Protein AF-A0A378ZYY9-F1 (afdb_monomer)

Nearest PDB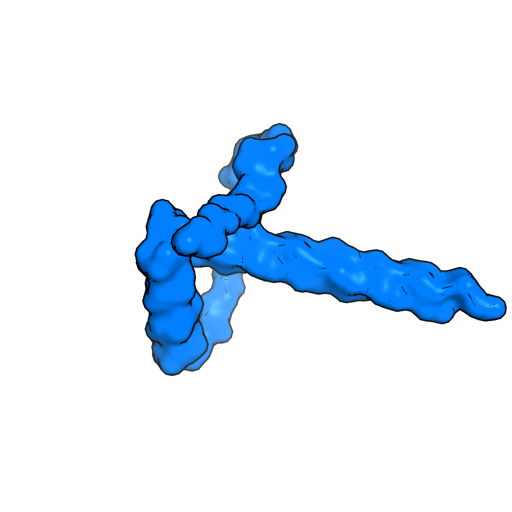 structures (foldseek):
  2ba3-assembly1_B  TM=7.639E-01  e=2.563E-01  Plasmid R64

InterPro domains:
  IPR010985 Ribbon-helix-helix [SSF47598] (16-66)
  IPR014795 Antitoxin TacA 1-like [PF08681] (18-66)

Radius of gyration: 14.32 Å; Cα contacts (8 Å, |Δi|>4): 26; chains: 1; bounding box: 39×32×34 Å

Solvent-accessible surface area (backbone atoms only — not comparable to full-atom values): 4288 Å² total; per-residue (Å²): 130,86,77,65,78,66,69,59,77,79,55,89,72,80,91,78,82,85,88,87,82,92,71,57,72,69,58,51,52,52,50,46,50,53,12,57,78,48,75,44,54,54,68,59,43,49,51,32,53,51,48,53,53,48,53,54,50,52,52,53,54,57,57,68,72,70,120

Organism: NCBI:txid121719

Sequence (67 aa):
MPAFYDTTKDIDGRASERMSFRAKPHVKQAIHRAAALSGVDISVFTMSAAYQSALATIAAHECVILI

Mean predicted aligned error: 7.85 Å

Foldseek 3Di:
DPADDQPCVPDDDDPPDDDDDDDDPVVVVVLCVVCVVNVHDSVSSVVSVVVVVVVVVVVVVVVVVVD

pLDDT: mean 80.51, std 14.29, range [44.12, 95.5]

Structure (mmCIF, N/CA/C/O backbone):
data_AF-A0A378ZYY9-F1
#
_entry.id   AF-A0A378ZYY9-F1
#
loop_
_atom_site.group_PDB
_atom_site.id
_atom_site.type_symbol
_atom_site.label_atom_id
_atom_site.label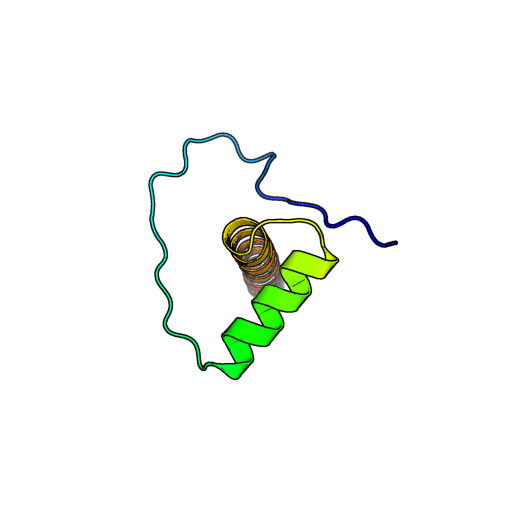_alt_id
_atom_site.label_comp_id
_atom_site.label_asym_id
_atom_site.label_entity_id
_atom_site.label_seq_id
_atom_site.pdbx_PDB_ins_code
_atom_site.Cartn_x
_atom_site.Cartn_y
_atom_site.Cartn_z
_atom_site.occupancy
_atom_site.B_iso_or_equiv
_atom_site.auth_seq_id
_atom_site.auth_comp_id
_atom_site.auth_asym_id
_atom_site.auth_atom_id
_atom_site.pdbx_PDB_model_num
ATOM 1 N N . MET A 1 1 ? 0.614 -19.145 -5.180 1.00 44.12 1 MET A N 1
ATOM 2 C CA . MET A 1 1 ? 1.218 -17.821 -5.432 1.00 44.12 1 MET A CA 1
ATOM 3 C C . MET A 1 1 ? 0.136 -16.789 -5.151 1.00 44.12 1 MET A C 1
ATOM 5 O O . MET A 1 1 ? -0.797 -16.744 -5.942 1.00 44.12 1 MET A O 1
ATOM 9 N N . PRO A 1 2 ? 0.136 -16.077 -4.009 1.00 51.41 2 PRO A N 1
ATOM 10 C CA . PRO A 1 2 ? -0.859 -15.033 -3.789 1.00 51.41 2 PRO A CA 1
ATOM 11 C C . PRO A 1 2 ? -0.607 -13.918 -4.807 1.00 51.41 2 PRO A C 1
ATOM 13 O O . PRO A 1 2 ? 0.486 -13.359 -4.859 1.00 51.41 2 PRO A O 1
ATOM 16 N N . ALA A 1 3 ? -1.587 -13.668 -5.670 1.00 68.94 3 ALA A N 1
ATOM 17 C CA . ALA A 1 3 ? -1.530 -12.575 -6.625 1.00 68.94 3 ALA A CA 1
ATOM 18 C C . ALA A 1 3 ? -1.602 -11.257 -5.847 1.00 68.94 3 ALA A C 1
ATOM 20 O O . ALA A 1 3 ? -2.505 -11.061 -5.034 1.00 68.94 3 ALA A O 1
ATOM 21 N N . PHE A 1 4 ? -0.632 -10.373 -6.060 1.00 66.50 4 PHE A N 1
ATOM 22 C CA . PHE A 1 4 ? -0.690 -9.025 -5.518 1.00 66.50 4 PHE A CA 1
ATOM 23 C C . PHE A 1 4 ? -1.842 -8.277 -6.194 1.00 66.50 4 PHE A C 1
ATOM 25 O O . PHE A 1 4 ? -1.842 -8.102 -7.413 1.00 66.50 4 PHE A O 1
ATOM 32 N N . TYR A 1 5 ? -2.830 -7.861 -5.405 1.00 68.62 5 TYR A N 1
ATOM 33 C CA . TYR A 1 5 ? -3.925 -7.027 -5.884 1.00 68.62 5 TYR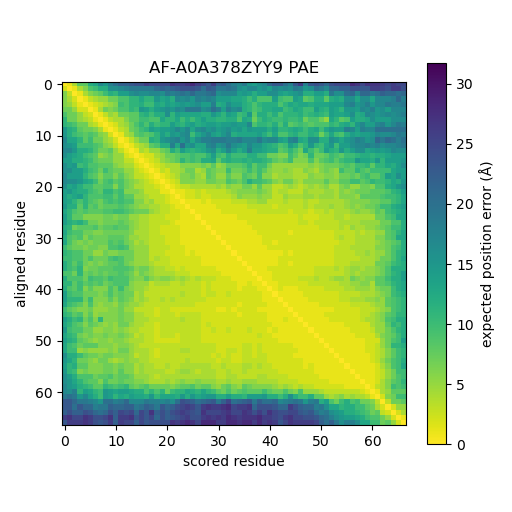 A CA 1
ATOM 34 C C . TYR A 1 5 ? -3.546 -5.563 -5.707 1.00 68.62 5 TYR A C 1
ATOM 36 O O . TYR A 1 5 ? -3.517 -5.032 -4.599 1.00 68.62 5 TYR A O 1
ATOM 44 N N . ASP A 1 6 ? -3.248 -4.923 -6.830 1.00 65.12 6 ASP A N 1
ATOM 45 C CA . ASP A 1 6 ? -3.047 -3.485 -6.906 1.00 65.12 6 ASP A CA 1
ATOM 46 C C . ASP A 1 6 ? -4.411 -2.787 -6.863 1.00 65.12 6 ASP A C 1
ATOM 48 O O . ASP A 1 6 ? -5.084 -2.628 -7.880 1.00 65.12 6 ASP A O 1
ATOM 52 N N . THR A 1 7 ? -4.835 -2.406 -5.658 1.00 65.88 7 THR A N 1
ATOM 53 C CA . THR A 1 7 ? -6.101 -1.698 -5.407 1.00 65.88 7 THR A CA 1
ATOM 54 C C . THR A 1 7 ? -6.118 -0.297 -6.027 1.00 65.88 7 THR A C 1
ATOM 56 O O . THR A 1 7 ? -7.183 0.283 -6.189 1.00 65.88 7 THR A O 1
ATOM 59 N N . THR A 1 8 ? -4.959 0.255 -6.401 1.00 62.97 8 THR A N 1
ATOM 60 C CA . THR A 1 8 ? -4.869 1.613 -6.957 1.00 62.97 8 THR A CA 1
ATOM 61 C C . THR A 1 8 ? -5.117 1.674 -8.461 1.00 62.97 8 THR A C 1
ATOM 63 O O . THR A 1 8 ? -5.405 2.748 -8.978 1.00 62.97 8 THR A O 1
ATOM 66 N N . LYS A 1 9 ? -5.075 0.532 -9.162 1.00 66.44 9 LYS A N 1
ATOM 67 C CA . LYS A 1 9 ? -5.364 0.448 -10.605 1.00 66.44 9 LYS A CA 1
ATOM 68 C C . LYS A 1 9 ? -6.793 0.807 -10.990 1.00 66.44 9 LYS A C 1
ATOM 70 O O . LYS A 1 9 ? -7.004 1.230 -12.119 1.00 66.44 9 LYS A O 1
ATOM 75 N N . ASP A 1 10 ? -7.738 0.593 -10.083 1.00 62.59 10 ASP A N 1
ATOM 76 C CA . ASP A 1 10 ? -9.166 0.830 -10.316 1.00 62.59 10 ASP A CA 1
ATOM 77 C C . ASP A 1 10 ? -9.582 2.272 -9.973 1.00 62.59 10 ASP A C 1
ATOM 79 O O . ASP A 1 10 ? -10.718 2.673 -10.196 1.00 62.59 10 ASP A O 1
ATOM 83 N N . ILE A 1 11 ? -8.661 3.077 -9.426 1.00 66.38 11 ILE A N 1
ATOM 84 C CA . ILE A 1 11 ? -8.951 4.455 -9.036 1.00 66.38 11 ILE A CA 1
ATOM 85 C C . ILE A 1 11 ? -8.768 5.364 -10.253 1.00 66.38 11 ILE A C 1
ATOM 87 O O . ILE A 1 11 ? -7.646 5.634 -10.687 1.00 66.38 11 ILE A O 1
ATOM 91 N N . ASP A 1 12 ? -9.885 5.856 -10.782 1.00 53.88 12 ASP A N 1
ATOM 92 C CA . ASP A 1 12 ? -9.916 6.849 -11.853 1.00 53.88 12 ASP A CA 1
ATOM 93 C C . ASP A 1 12 ? -9.206 8.151 -11.434 1.00 53.88 12 ASP A C 1
ATOM 95 O O . ASP A 1 12 ? -9.545 8.781 -10.430 1.00 53.88 12 ASP A O 1
ATOM 99 N N . GLY A 1 13 ? -8.220 8.581 -12.229 1.00 61.72 13 GLY A N 1
ATOM 100 C CA . GLY A 1 13 ? -7.524 9.855 -12.039 1.00 61.72 13 GLY A CA 1
ATOM 101 C C . GLY A 1 13 ? -6.030 9.809 -12.359 1.00 61.72 13 GLY A C 1
ATOM 102 O O . GLY A 1 13 ? -5.326 8.836 -12.096 1.00 61.72 13 GLY A O 1
ATOM 103 N N . ARG A 1 14 ? -5.502 10.899 -12.929 1.00 70.19 14 ARG A N 1
ATOM 104 C CA . ARG A 1 14 ? -4.061 11.017 -13.185 1.00 70.19 14 ARG A CA 1
ATOM 105 C C . ARG A 1 14 ? -3.313 11.200 -11.865 1.00 70.19 14 ARG A C 1
ATOM 107 O O . ARG A 1 14 ? -3.610 12.129 -11.119 1.00 70.19 14 ARG A O 1
ATOM 114 N N . ALA A 1 15 ? -2.271 10.400 -11.642 1.00 73.69 15 ALA A N 1
ATOM 115 C CA . ALA A 1 15 ? -1.318 10.622 -10.556 1.00 73.69 15 ALA A CA 1
ATOM 116 C C . ALA A 1 15 ? -0.629 11.996 -10.717 1.00 73.69 15 ALA A C 1
ATOM 118 O O . ALA A 1 15 ? 0.280 12.154 -11.534 1.00 73.69 15 ALA A O 1
ATOM 119 N N . SER A 1 16 ? -1.106 12.999 -9.974 1.00 77.94 16 SER A N 1
ATOM 120 C CA . SER A 1 16 ? -0.588 14.378 -9.988 1.00 77.94 16 SER A CA 1
ATOM 121 C C . SER A 1 16 ? 0.218 14.710 -8.730 1.00 77.94 16 SER A C 1
ATOM 123 O O . SER A 1 16 ? 1.201 15.446 -8.794 1.00 77.94 16 SER A O 1
ATOM 125 N N . GLU A 1 17 ? -0.159 14.126 -7.593 1.00 81.75 17 GLU A N 1
ATOM 126 C CA . GLU A 1 17 ? 0.466 14.389 -6.298 1.00 81.75 17 GLU A CA 1
ATOM 127 C C . GLU A 1 17 ? 1.687 13.493 -6.053 1.00 81.75 17 GLU A C 1
ATOM 129 O O . GLU A 1 17 ? 1.713 12.319 -6.430 1.00 81.75 17 GLU A O 1
ATOM 134 N N . ARG A 1 18 ? 2.717 14.039 -5.391 1.00 79.69 18 ARG A N 1
ATOM 135 C CA . ARG A 1 18 ? 3.933 13.299 -5.012 1.00 79.69 18 ARG A CA 1
ATOM 136 C C . ARG A 1 18 ? 4.016 13.121 -3.503 1.00 79.69 18 ARG A C 1
ATOM 138 O O . ARG A 1 18 ? 4.033 14.097 -2.762 1.00 79.69 18 ARG A O 1
ATOM 145 N N . MET A 1 19 ? 4.222 11.884 -3.058 1.00 78.69 19 MET A N 1
ATOM 146 C CA . MET A 1 19 ? 4.533 11.569 -1.662 1.00 78.69 19 MET A CA 1
ATOM 147 C C . MET A 1 19 ? 5.997 11.133 -1.528 1.00 78.69 19 MET A C 1
ATOM 149 O O . MET A 1 19 ? 6.400 10.107 -2.071 1.00 78.69 19 MET A O 1
ATOM 153 N N . SE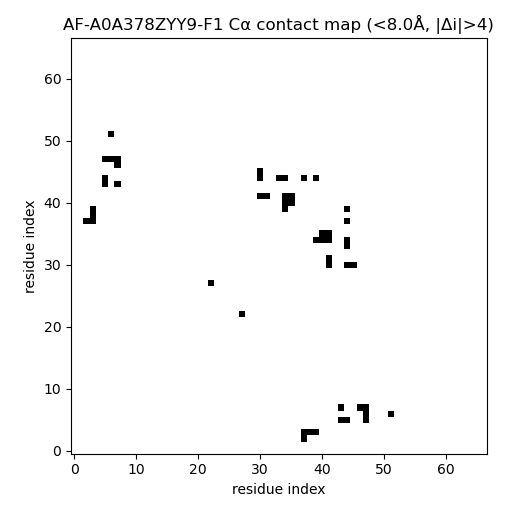R A 1 20 ? 6.812 11.925 -0.821 1.00 81.12 20 SER A N 1
ATOM 154 C CA . SER A 1 20 ? 8.231 11.624 -0.571 1.00 81.12 20 SER A CA 1
ATOM 155 C C . SER A 1 20 ? 8.459 11.261 0.893 1.00 81.12 20 SER A C 1
ATOM 157 O O . SER A 1 20 ? 8.224 12.083 1.775 1.00 81.12 20 SER A O 1
ATOM 159 N N . PHE A 1 21 ? 8.982 10.060 1.153 1.00 82.94 21 PHE A N 1
ATOM 160 C CA . PHE A 1 21 ? 9.290 9.588 2.505 1.00 82.94 21 PHE A CA 1
ATOM 161 C C . PHE A 1 21 ? 10.776 9.277 2.669 1.00 82.94 21 PHE A C 1
ATOM 163 O O . PHE A 1 21 ? 11.422 8.722 1.778 1.00 82.94 21 PHE A O 1
ATOM 170 N N . ARG A 1 22 ? 11.322 9.597 3.846 1.00 89.75 22 ARG A N 1
ATOM 171 C CA . ARG A 1 22 ? 12.655 9.142 4.254 1.00 89.75 22 ARG A CA 1
ATOM 172 C C . ARG A 1 22 ? 12.513 7.836 5.027 1.00 89.75 22 ARG A C 1
ATOM 174 O O . ARG A 1 22 ? 11.835 7.794 6.046 1.00 89.75 22 ARG A O 1
ATOM 181 N N . ALA A 1 23 ? 13.181 6.787 4.556 1.00 87.19 23 ALA A N 1
ATOM 182 C CA . ALA A 1 23 ? 13.186 5.474 5.193 1.00 87.19 23 ALA A CA 1
ATOM 183 C C . ALA A 1 23 ? 14.615 5.038 5.532 1.00 87.19 23 ALA A C 1
ATOM 185 O O . ALA A 1 23 ? 15.570 5.379 4.829 1.00 87.19 23 ALA A O 1
ATOM 186 N N . LYS A 1 24 ? 14.761 4.247 6.600 1.00 94.94 24 LYS A N 1
ATOM 187 C CA . LYS A 1 24 ? 16.036 3.596 6.923 1.00 94.94 24 LYS A CA 1
ATOM 188 C C . LYS A 1 24 ? 16.398 2.575 5.826 1.00 94.94 24 LYS A C 1
ATOM 190 O O . LYS A 1 24 ? 15.490 1.995 5.223 1.00 94.94 24 LYS A O 1
ATOM 195 N N . PRO A 1 25 ? 17.693 2.281 5.596 1.00 93.00 25 PRO A N 1
ATOM 196 C CA . PRO A 1 25 ? 18.122 1.383 4.519 1.00 93.00 25 PRO A CA 1
ATOM 197 C C . PRO A 1 25 ? 17.469 -0.007 4.562 1.00 93.00 25 PRO A C 1
ATOM 199 O O . PRO A 1 25 ? 17.030 -0.509 3.530 1.00 93.00 25 PRO A O 1
ATOM 202 N N . HIS A 1 26 ? 17.330 -0.597 5.755 1.00 93.62 26 HIS A N 1
ATOM 203 C CA . HIS A 1 26 ? 16.697 -1.911 5.926 1.00 93.62 26 HIS A CA 1
ATOM 204 C C . HIS A 1 26 ? 15.200 -1.898 5.590 1.00 93.62 26 HIS A C 1
ATOM 206 O O . HIS A 1 26 ? 14.701 -2.846 4.991 1.00 93.62 26 HIS A O 1
ATOM 212 N N . VAL A 1 27 ? 14.490 -0.808 5.908 1.00 92.81 27 VAL A N 1
ATOM 213 C CA . VAL A 1 27 ? 13.070 -0.646 5.555 1.00 92.81 27 VAL A CA 1
ATOM 214 C C . VAL A 1 27 ? 12.924 -0.594 4.038 1.00 92.81 27 VAL A C 1
ATOM 216 O O . VAL A 1 27 ? 12.124 -1.331 3.469 1.00 92.81 27 VAL A O 1
ATOM 219 N N . LYS A 1 28 ? 13.760 0.208 3.364 1.00 92.19 28 LYS A N 1
ATOM 220 C CA . LYS A 1 28 ? 13.766 0.292 1.897 1.00 92.19 28 LYS A CA 1
ATOM 221 C C . LYS A 1 28 ? 14.023 -1.073 1.254 1.00 92.19 28 LYS A C 1
ATOM 223 O O . LYS A 1 28 ? 13.335 -1.436 0.305 1.00 92.19 28 LYS A O 1
ATOM 228 N N . GLN A 1 29 ? 14.991 -1.832 1.768 1.00 94.69 29 GLN A N 1
ATOM 229 C CA . GLN A 1 29 ? 15.336 -3.147 1.226 1.00 94.69 29 GLN A CA 1
ATOM 230 C C . GLN A 1 29 ? 14.197 -4.160 1.392 1.00 94.69 29 GLN A C 1
ATOM 232 O O . GLN A 1 29 ? 13.900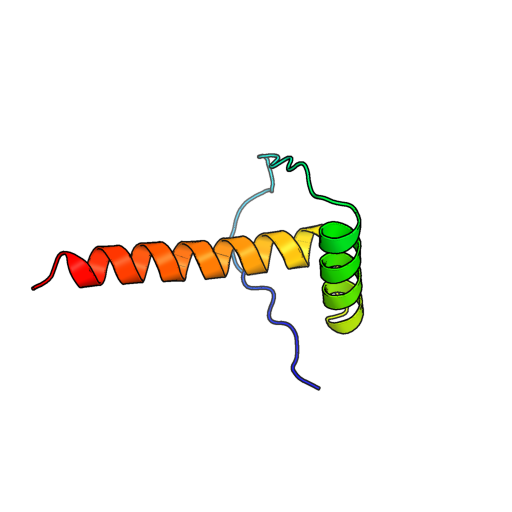 -4.901 0.455 1.00 94.69 29 GLN A O 1
ATOM 237 N N . ALA A 1 30 ? 13.540 -4.173 2.554 1.00 95.50 30 ALA A N 1
ATOM 238 C CA . ALA A 1 30 ? 12.401 -5.047 2.809 1.00 95.50 30 ALA A CA 1
ATOM 239 C C . ALA A 1 30 ? 11.234 -4.746 1.855 1.00 95.50 30 ALA A C 1
ATOM 241 O O . ALA A 1 30 ? 10.718 -5.662 1.216 1.00 95.50 30 ALA A O 1
ATOM 242 N N . ILE A 1 31 ? 10.882 -3.465 1.694 1.00 92.44 31 ILE A N 1
ATOM 243 C CA . ILE A 1 31 ? 9.814 -3.031 0.782 1.00 92.44 31 ILE A CA 1
ATOM 244 C C . ILE A 1 31 ? 10.161 -3.399 -0.666 1.00 92.44 31 ILE A C 1
ATOM 246 O O . ILE A 1 31 ? 9.337 -3.974 -1.369 1.00 92.44 31 ILE A O 1
ATOM 250 N N . HIS A 1 32 ? 11.397 -3.142 -1.103 1.00 93.88 32 HIS A N 1
ATOM 251 C CA . HIS A 1 32 ? 11.837 -3.486 -2.457 1.00 93.88 32 HIS A CA 1
ATOM 252 C C . HIS A 1 32 ? 11.757 -4.994 -2.728 1.00 93.88 32 HIS A C 1
ATOM 254 O O . HIS A 1 32 ? 11.313 -5.418 -3.793 1.00 93.88 32 HIS A O 1
ATOM 260 N N . ARG A 1 33 ? 12.148 -5.824 -1.753 1.00 94.50 33 ARG A N 1
ATOM 261 C CA . ARG A 1 33 ? 12.033 -7.282 -1.866 1.00 94.50 33 ARG A CA 1
ATOM 262 C C . ARG A 1 33 ? 10.573 -7.725 -1.944 1.00 94.50 33 ARG A C 1
ATOM 264 O O . ARG A 1 33 ? 10.260 -8.587 -2.756 1.00 94.50 33 ARG A O 1
ATOM 271 N N . ALA A 1 34 ? 9.692 -7.144 -1.133 1.00 93.31 34 ALA A N 1
ATOM 272 C CA . ALA A 1 34 ? 8.267 -7.462 -1.156 1.00 93.31 34 ALA A CA 1
ATOM 273 C C . ALA A 1 34 ? 7.608 -7.075 -2.492 1.00 93.31 34 ALA A C 1
ATOM 275 O O . ALA A 1 34 ? 6.849 -7.871 -3.046 1.00 93.31 34 ALA A O 1
ATOM 276 N N . ALA A 1 35 ? 7.967 -5.915 -3.048 1.00 92.56 35 ALA A N 1
ATOM 277 C CA . ALA A 1 35 ? 7.528 -5.481 -4.373 1.00 92.56 35 ALA A CA 1
ATOM 278 C C . ALA A 1 35 ? 7.991 -6.457 -5.471 1.00 92.56 35 ALA A C 1
ATOM 280 O O . ALA A 1 35 ? 7.177 -6.913 -6.273 1.00 92.56 35 ALA A O 1
ATOM 281 N N . ALA A 1 36 ? 9.261 -6.879 -5.435 1.00 93.69 36 ALA A N 1
ATOM 282 C CA . ALA A 1 36 ? 9.808 -7.858 -6.376 1.00 93.69 36 ALA A CA 1
ATOM 283 C C . ALA A 1 36 ? 9.113 -9.230 -6.286 1.00 93.69 36 ALA A C 1
ATOM 285 O O . ALA A 1 36 ? 8.796 -9.825 -7.312 1.00 93.69 36 ALA A O 1
ATOM 286 N N . LEU A 1 37 ? 8.829 -9.717 -5.071 1.00 93.81 37 LEU A N 1
ATOM 287 C CA . LEU A 1 37 ? 8.069 -10.959 -4.859 1.00 93.81 37 LEU A CA 1
ATOM 288 C C . LEU A 1 37 ? 6.621 -10.854 -5.354 1.00 93.81 37 LEU A C 1
ATOM 290 O O . LEU A 1 37 ? 6.030 -11.853 -5.751 1.00 93.81 37 LEU A O 1
ATOM 294 N N . SER A 1 38 ? 6.071 -9.644 -5.329 1.00 87.94 38 SER A N 1
ATOM 295 C CA . SER A 1 38 ? 4.722 -9.325 -5.791 1.00 87.94 38 SER A CA 1
ATOM 296 C C . SER A 1 38 ? 4.654 -9.051 -7.299 1.00 87.94 38 SER A C 1
ATOM 298 O O . SER A 1 38 ? 3.559 -8.931 -7.842 1.00 87.94 38 SER A O 1
ATOM 300 N N . GLY A 1 39 ? 5.802 -8.949 -7.983 1.00 90.75 39 GLY A N 1
ATOM 301 C CA . GLY A 1 39 ? 5.884 -8.655 -9.416 1.00 90.75 39 GLY A CA 1
ATOM 302 C C . GLY A 1 39 ? 5.471 -7.229 -9.793 1.00 90.75 39 GLY A C 1
ATOM 303 O O . GLY A 1 39 ? 5.103 -6.990 -10.941 1.00 90.75 39 GLY A O 1
ATOM 304 N N . VAL A 1 40 ? 5.503 -6.288 -8.845 1.00 89.44 40 VAL A N 1
ATOM 305 C CA . VAL A 1 40 ? 5.089 -4.891 -9.053 1.00 89.44 40 VAL A CA 1
ATOM 306 C C . VAL A 1 40 ? 6.225 -3.918 -8.755 1.00 89.44 40 VAL A C 1
ATOM 308 O O . VAL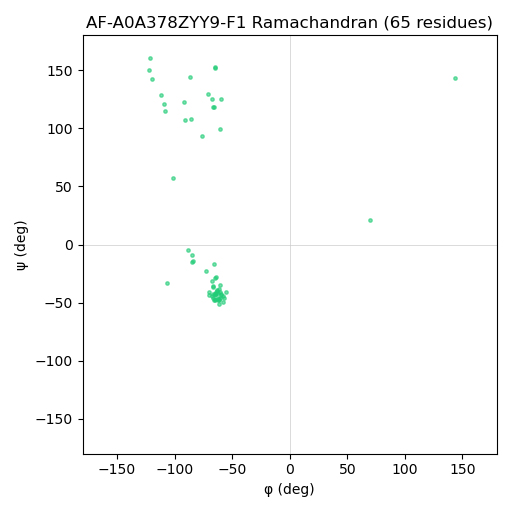 A 1 40 ? 7.179 -4.245 -8.049 1.00 89.44 40 VAL A O 1
ATOM 311 N N . ASP A 1 41 ? 6.115 -2.699 -9.285 1.00 90.38 41 ASP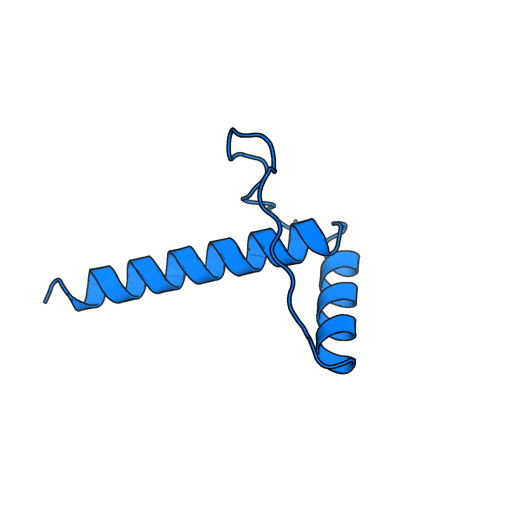 A N 1
ATOM 312 C CA . ASP A 1 41 ? 7.049 -1.624 -8.958 1.00 90.38 41 ASP A CA 1
ATOM 313 C C . ASP A 1 41 ? 6.942 -1.218 -7.479 1.00 90.38 41 ASP A C 1
ATOM 315 O O . ASP A 1 41 ? 5.881 -1.310 -6.853 1.00 90.38 41 ASP A O 1
ATOM 319 N N . ILE A 1 42 ? 8.047 -0.725 -6.916 1.00 89.44 42 ILE A N 1
ATOM 320 C CA . ILE A 1 42 ? 8.102 -0.307 -5.515 1.00 89.44 42 ILE A CA 1
ATOM 321 C C . ILE A 1 42 ? 7.115 0.823 -5.196 1.00 89.44 42 ILE A C 1
ATOM 323 O O . ILE A 1 42 ? 6.555 0.840 -4.098 1.00 89.44 42 ILE A O 1
ATOM 327 N N . SER A 1 43 ? 6.879 1.749 -6.129 1.00 87.62 43 SER A N 1
ATOM 328 C CA . SER A 1 43 ? 5.924 2.845 -5.947 1.00 87.62 43 SER A CA 1
ATOM 329 C C . SER A 1 43 ? 4.494 2.317 -5.858 1.00 87.62 43 SER A C 1
ATOM 331 O O . SER A 1 43 ? 3.787 2.649 -4.909 1.00 87.62 43 SER A O 1
ATOM 333 N N . VAL A 1 44 ? 4.119 1.411 -6.763 1.00 88.00 44 VAL A N 1
ATOM 334 C CA . VAL A 1 44 ? 2.811 0.742 -6.796 1.00 88.00 44 VAL A CA 1
ATOM 335 C C . VAL A 1 44 ? 2.581 -0.075 -5.527 1.00 88.00 44 VAL A C 1
ATOM 337 O O . VAL A 1 44 ? 1.540 0.060 -4.882 1.00 88.00 44 VAL A O 1
ATOM 340 N N . PHE A 1 45 ? 3.576 -0.873 -5.126 1.00 90.50 45 PHE A N 1
ATOM 341 C CA . PHE A 1 45 ? 3.518 -1.666 -3.900 1.00 90.50 45 PHE A CA 1
ATOM 342 C C . PHE A 1 45 ? 3.299 -0.782 -2.670 1.00 90.50 45 PHE A C 1
ATOM 344 O O . PHE A 1 45 ? 2.412 -1.037 -1.857 1.00 90.50 45 PHE A O 1
ATOM 351 N N . THR A 1 46 ? 4.098 0.282 -2.551 1.00 90.81 46 THR A N 1
ATOM 352 C CA . THR A 1 46 ? 4.048 1.192 -1.402 1.00 90.81 46 THR A CA 1
ATOM 353 C C . THR A 1 46 ? 2.729 1.955 -1.362 1.00 90.81 46 THR A C 1
ATOM 355 O O . THR A 1 46 ? 2.135 2.071 -0.295 1.00 90.81 46 THR A O 1
ATOM 358 N N . MET A 1 47 ? 2.250 2.443 -2.508 1.00 88.44 47 MET A N 1
ATOM 359 C CA . MET A 1 47 ? 1.011 3.212 -2.596 1.00 88.44 47 MET A CA 1
ATOM 360 C C . MET A 1 47 ? -0.207 2.345 -2.276 1.00 88.44 47 MET A C 1
ATOM 362 O O . MET A 1 47 ? -1.033 2.745 -1.461 1.00 88.44 47 MET A O 1
ATOM 366 N N . SER A 1 48 ? -0.267 1.128 -2.821 1.00 87.38 48 SER A N 1
ATOM 367 C CA . SER A 1 48 ? -1.334 0.168 -2.513 1.00 87.38 48 SER A CA 1
ATOM 368 C C . SER A 1 48 ? -1.349 -0.216 -1.034 1.00 87.38 48 SER A C 1
ATOM 370 O O . SER A 1 48 ? -2.400 -0.166 -0.398 1.00 87.38 48 SER A O 1
ATOM 372 N N . ALA A 1 49 ? -0.187 -0.542 -0.458 1.00 90.25 49 ALA A N 1
ATOM 373 C CA . ALA A 1 49 ? -0.088 -0.903 0.955 1.00 90.25 49 ALA A CA 1
ATOM 374 C C . ALA A 1 49 ? -0.455 0.270 1.880 1.00 90.25 49 ALA A C 1
ATOM 376 O O . ALA A 1 49 ? -1.184 0.088 2.856 1.00 90.25 49 ALA A O 1
ATOM 377 N N . ALA A 1 50 ? 0.014 1.481 1.563 1.00 90.38 50 ALA A N 1
ATOM 378 C CA . ALA A 1 50 ? -0.319 2.683 2.321 1.00 90.38 50 ALA A CA 1
ATOM 379 C C . ALA A 1 50 ? -1.817 3.002 2.241 1.00 90.38 50 ALA A C 1
ATOM 381 O O . ALA A 1 50 ? -2.427 3.304 3.263 1.00 90.38 50 ALA A O 1
ATOM 382 N N . TYR A 1 51 ? -2.420 2.884 1.055 1.00 89.31 51 TYR A N 1
ATOM 383 C CA . TYR A 1 51 ? -3.843 3.136 0.851 1.00 89.31 51 TYR A CA 1
ATOM 384 C C . TYR A 1 51 ? -4.720 2.133 1.607 1.00 89.31 51 TYR A C 1
ATOM 386 O O . TYR A 1 51 ? -5.604 2.540 2.357 1.00 89.31 51 TYR A O 1
ATOM 394 N N . GLN A 1 52 ? -4.428 0.833 1.501 1.00 88.88 52 GLN A N 1
ATOM 395 C CA . GLN A 1 52 ? -5.145 -0.202 2.255 1.00 88.88 52 GLN A CA 1
ATOM 396 C C . GLN A 1 52 ? -5.025 0.010 3.769 1.00 88.88 52 GLN A C 1
ATOM 398 O O . GLN A 1 52 ? -6.022 -0.067 4.487 1.00 88.88 52 GLN A O 1
ATOM 403 N N . SER A 1 53 ? -3.823 0.334 4.258 1.00 89.69 53 SER A N 1
ATOM 404 C CA . SER A 1 53 ? -3.610 0.648 5.672 1.00 89.69 53 SER A CA 1
ATOM 405 C C . SER A 1 53 ? -4.386 1.893 6.108 1.00 89.69 53 SER A C 1
ATOM 407 O O . SER A 1 53 ? -4.915 1.917 7.220 1.00 89.69 53 SER A O 1
ATOM 409 N N . ALA A 1 54 ? -4.463 2.922 5.260 1.00 90.06 54 ALA A N 1
ATOM 410 C CA . ALA A 1 54 ? -5.221 4.135 5.542 1.00 90.06 54 ALA A CA 1
ATOM 411 C C . ALA A 1 54 ? -6.723 3.839 5.625 1.00 90.06 54 ALA A C 1
ATOM 413 O O . ALA A 1 54 ? -7.343 4.199 6.620 1.00 90.06 54 ALA A O 1
ATOM 414 N N . LEU A 1 55 ? -7.284 3.109 4.654 1.00 90.75 55 LEU A N 1
ATOM 415 C CA . LEU A 1 55 ? -8.689 2.690 4.676 1.00 90.75 55 LEU A CA 1
ATOM 416 C C . LEU A 1 55 ? -9.023 1.880 5.931 1.00 90.75 55 LEU A C 1
ATOM 418 O O . LEU A 1 55 ? -10.013 2.169 6.596 1.00 90.75 55 LEU A O 1
ATOM 422 N N . ALA A 1 56 ? -8.176 0.913 6.293 1.00 89.75 56 ALA A N 1
ATOM 423 C CA . ALA A 1 56 ? -8.366 0.122 7.507 1.00 89.75 56 ALA A CA 1
ATOM 424 C C . ALA A 1 56 ? -8.328 0.989 8.776 1.00 89.75 56 ALA A C 1
ATOM 426 O O . ALA A 1 56 ? -9.106 0.769 9.699 1.00 89.75 56 ALA A O 1
ATOM 427 N N . THR A 1 57 ? -7.449 1.994 8.813 1.00 90.44 57 THR A N 1
ATOM 428 C CA . THR A 1 57 ? -7.332 2.920 9.950 1.00 90.44 57 THR A CA 1
ATOM 429 C C . THR A 1 57 ? -8.546 3.843 10.053 1.00 90.44 57 THR A C 1
ATOM 431 O O . THR A 1 57 ? -9.068 4.030 11.149 1.00 90.44 57 THR A O 1
ATOM 434 N N . ILE A 1 58 ? -9.014 4.388 8.926 1.00 89.75 58 ILE A N 1
ATOM 435 C CA . ILE A 1 58 ? -10.212 5.236 8.862 1.00 89.75 58 ILE A CA 1
ATOM 436 C C . ILE A 1 58 ? -11.432 4.430 9.312 1.00 89.75 58 ILE A C 1
ATOM 438 O O . ILE A 1 58 ? -12.105 4.832 10.254 1.00 89.75 58 ILE A O 1
ATOM 442 N N . ALA A 1 59 ? -11.643 3.245 8.732 1.00 88.00 59 ALA A N 1
ATOM 443 C CA . ALA A 1 59 ? -12.758 2.371 9.085 1.00 88.00 59 ALA A CA 1
ATOM 444 C C . ALA A 1 59 ? -12.732 1.962 10.567 1.00 88.00 59 ALA A C 1
ATOM 446 O O . ALA A 1 59 ? -13.763 1.983 11.234 1.00 88.00 59 ALA A O 1
ATOM 447 N N . ALA A 1 60 ? -11.555 1.631 11.112 1.00 85.62 60 ALA A N 1
ATOM 448 C CA . ALA A 1 60 ? -11.418 1.315 12.531 1.00 85.62 60 ALA A CA 1
ATOM 449 C C . ALA A 1 60 ? -11.774 2.512 13.424 1.00 85.62 60 ALA A C 1
ATOM 451 O O . ALA A 1 60 ? -12.422 2.333 14.452 1.00 85.62 60 ALA A O 1
ATOM 452 N N . HIS A 1 61 ? -11.377 3.728 13.044 1.00 79.75 61 HIS A N 1
ATOM 453 C CA . HIS A 1 61 ? -11.697 4.928 13.811 1.00 79.75 61 HIS A CA 1
ATOM 454 C C . HIS A 1 61 ? -13.188 5.284 13.735 1.00 79.75 61 HIS A C 1
ATOM 456 O O . HIS A 1 61 ? -13.795 5.604 14.753 1.00 79.75 61 HIS A O 1
ATOM 462 N N . GLU A 1 62 ? -13.797 5.155 12.558 1.00 7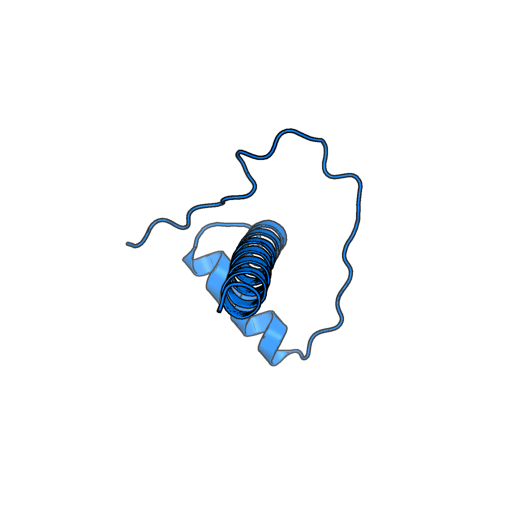7.81 62 GLU A N 1
ATOM 463 C CA . GLU A 1 62 ? -15.230 5.386 12.352 1.00 77.81 62 GLU A CA 1
ATOM 464 C C . GLU A 1 62 ? -16.094 4.343 13.080 1.00 77.81 62 GLU A C 1
ATOM 466 O O . GLU A 1 62 ? -17.113 4.700 13.668 1.00 77.81 62 GLU A O 1
ATOM 471 N N . CYS A 1 63 ? -15.657 3.079 13.152 1.00 60.03 63 CYS A N 1
ATOM 472 C CA . CYS A 1 63 ? -16.320 2.057 13.968 1.00 60.03 63 CYS A CA 1
ATOM 473 C C . CYS A 1 63 ? -16.202 2.313 15.479 1.00 60.03 63 CYS A C 1
ATOM 475 O O . CYS A 1 63 ? -17.114 1.956 16.217 1.00 60.03 63 CYS A O 1
ATOM 477 N N . VAL A 1 64 ? -15.116 2.933 15.957 1.00 54.03 64 VAL A N 1
ATOM 478 C CA . VAL A 1 64 ? -14.943 3.263 17.387 1.00 54.03 64 VAL A CA 1
ATOM 479 C C . VAL A 1 64 ? -15.849 4.422 17.827 1.00 54.03 64 VAL A C 1
ATOM 481 O O . VAL A 1 64 ? -16.168 4.522 19.008 1.00 54.03 64 VAL A O 1
ATOM 484 N N . ILE A 1 65 ? -16.305 5.271 16.901 1.00 54.41 65 ILE A N 1
ATOM 485 C CA . ILE A 1 65 ? -17.214 6.396 17.194 1.00 54.41 65 ILE A CA 1
ATOM 486 C C . ILE A 1 65 ? -18.692 5.950 17.231 1.00 54.41 65 ILE A C 1
ATOM 488 O O . ILE A 1 65 ? -19.540 6.677 17.745 1.00 54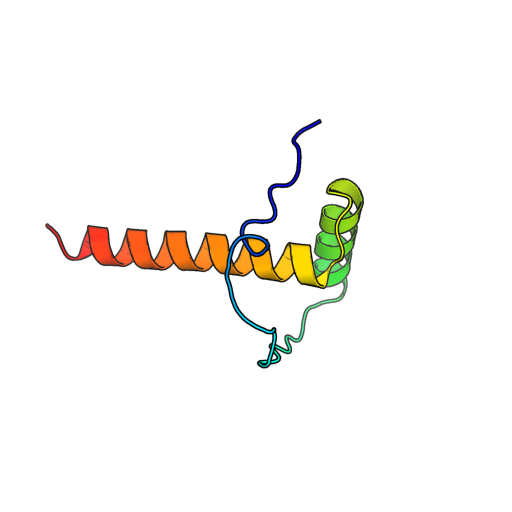.41 65 ILE A O 1
ATOM 492 N N . LEU A 1 66 ? -19.014 4.752 16.730 1.00 51.72 66 LEU A N 1
ATOM 493 C CA . LEU A 1 66 ? -20.373 4.205 16.705 1.00 51.72 66 LEU A CA 1
ATOM 494 C C . LEU A 1 66 ? -20.598 3.165 17.822 1.00 51.72 66 LEU A C 1
ATOM 496 O O . LEU A 1 66 ? -20.935 2.014 17.544 1.00 51.72 66 LEU A O 1
ATOM 500 N N . ILE A 1 67 ? -20.384 3.552 19.082 1.00 44.19 67 ILE A N 1
ATOM 501 C CA . ILE A 1 67 ? -20.762 2.785 20.288 1.00 44.19 67 ILE A CA 1
ATOM 502 C C . ILE A 1 67 ? -21.321 3.771 21.312 1.00 44.19 67 ILE A C 1
ATOM 504 O O . ILE A 1 67 ? -22.364 3.449 21.922 1.00 44.19 67 ILE A O 1
#

Secondary structure (DSSP, 8-state):
-PPP--GGGGS-S-----------HHHHHHHHHHHHHHTS-HHHHHHHHHHHHHHHHHHHHHHHH--